Protein AF-A0AA35TFR9-F1 (afdb_monomer)

InterPro domains:
  IPR004839 Aminotransferase, class I/classII, large domain [PF00155] (16-64)
  IPR015421 Pyridoxal phosphate-dependent transferase, major domain [G3DSA:3.40.640.10] (47-66)
  IPR015422 Pyridoxal phosphate-dependent transferase, small domain [G3DSA:3.90.1150.10] (2-46)
  IPR015424 Pyridoxal phosphate-dependent transferase [SSF53383] (2-65)
  IPR050596 Aspartate/prephenate aminotransferase-like [PTHR46383] (1-65)

Solvent-accessible surface area (backbone atoms only — not comparable to full-atom values): 5256 Å² total; per-residue (Å²): 119,68,68,63,55,52,55,51,53,40,46,76,70,71,45,91,72,84,74,88,79,65,90,60,80,94,68,79,81,58,65,70,62,53,52,53,52,52,50,36,55,77,73,61,68,78,69,88,65,55,92,94,46,52,69,68,59,54,52,53,51,51,50,53,47,62,75,69,46,92,77,71,86,85,82,79,84,131

Foldseek 3Di:
DVVVVVLVVCVVVVHPDDDPPPPDDPDDDDPVVVVVVVVCVVVPVPDDDPPVGHPVVVVVVVVVCVVPDPDDPPPDDD

Mean predicted aligned error: 12.57 Å

Sequence (78 aa):
MAVMAEAMRLRAAGENVVDFSAGQPDFDTPSVAREAGIHAIESGYTRYTANPGAPDLRAAVAEATAATSIWTSERATS

Structure (mmCIF, N/CA/C/O backbone):
data_AF-A0AA35TFR9-F1
#
_entry.id   AF-A0AA35TFR9-F1
#
loop_
_atom_site.group_PDB
_atom_site.id
_atom_site.type_symbol
_atom_site.label_atom_id
_atom_site.label_alt_id
_atom_site.label_comp_id
_atom_site.label_asym_id
_atom_site.label_entity_id
_atom_site.label_seq_id
_atom_site.pdbx_PDB_ins_code
_atom_site.Cartn_x
_atom_site.Cartn_y
_atom_site.Cartn_z
_atom_site.occupancy
_atom_site.B_iso_or_equiv
_atom_site.auth_seq_id
_atom_site.auth_comp_id
_atom_site.auth_asym_id
_atom_site.auth_atom_id
_atom_site.pdbx_PDB_model_num
ATOM 1 N N . MET A 1 1 ? -0.395 10.644 -28.992 1.00 56.34 1 MET A N 1
ATOM 2 C CA . MET A 1 1 ? -1.423 9.601 -29.230 1.00 56.34 1 MET A CA 1
ATOM 3 C C . MET A 1 1 ? -1.213 8.762 -30.498 1.00 56.34 1 MET A C 1
ATOM 5 O O . MET A 1 1 ? -1.762 7.675 -30.546 1.00 56.34 1 MET A O 1
ATOM 9 N N . ALA A 1 2 ? -0.414 9.177 -31.494 1.00 63.53 2 ALA A N 1
ATOM 10 C CA . ALA A 1 2 ? -0.228 8.399 -32.734 1.00 63.53 2 ALA A CA 1
ATOM 11 C C . ALA A 1 2 ? 0.633 7.123 -32.579 1.00 63.53 2 ALA A C 1
ATOM 13 O O . ALA A 1 2 ? 0.317 6.092 -33.159 1.00 63.53 2 ALA A O 1
ATOM 14 N N . VAL A 1 3 ? 1.684 7.169 -31.752 1.00 65.94 3 VAL A N 1
ATOM 15 C CA . VAL A 1 3 ? 2.627 6.044 -31.575 1.00 65.94 3 VAL A CA 1
ATOM 16 C C . VAL A 1 3 ? 1.972 4.838 -30.889 1.00 65.94 3 VAL A C 1
ATOM 18 O O . VAL A 1 3 ? 2.199 3.702 -31.287 1.00 65.94 3 VAL A O 1
ATOM 21 N N . MET A 1 4 ? 1.103 5.082 -29.903 1.00 63.31 4 MET A N 1
ATOM 22 C CA . MET A 1 4 ? 0.389 4.020 -29.179 1.00 63.31 4 MET A CA 1
ATOM 23 C C . MET A 1 4 ? -0.582 3.256 -30.087 1.00 63.31 4 MET A C 1
ATOM 25 O O . MET A 1 4 ? -0.663 2.032 -30.015 1.00 63.31 4 MET A O 1
ATOM 29 N N . ALA A 1 5 ? -1.286 3.972 -30.969 1.00 71.56 5 ALA A N 1
ATOM 30 C CA . ALA A 1 5 ? -2.235 3.373 -31.902 1.00 71.56 5 ALA A CA 1
ATOM 31 C C . ALA A 1 5 ? -1.535 2.474 -32.937 1.00 71.56 5 ALA A C 1
ATOM 33 O O . ALA A 1 5 ? -2.008 1.373 -33.212 1.00 71.56 5 ALA A O 1
ATOM 34 N N . GLU A 1 6 ? -0.379 2.898 -33.457 1.00 71.38 6 GLU A N 1
ATOM 35 C CA . GLU A 1 6 ? 0.393 2.086 -34.406 1.00 71.38 6 GLU A CA 1
ATOM 36 C C . GLU A 1 6 ? 1.045 0.868 -33.730 1.00 71.38 6 GLU A C 1
ATOM 38 O O . GLU A 1 6 ? 1.020 -0.230 -34.283 1.00 71.38 6 GLU A O 1
ATOM 43 N N . ALA A 1 7 ? 1.526 1.009 -32.488 1.00 65.12 7 ALA A N 1
ATOM 44 C CA . ALA A 1 7 ? 2.049 -0.115 -31.709 1.00 65.12 7 ALA A CA 1
ATOM 45 C C . ALA A 1 7 ? 0.973 -1.179 -31.407 1.00 65.12 7 ALA A C 1
ATOM 47 O O . ALA A 1 7 ? 1.262 -2.376 -31.424 1.00 65.12 7 ALA A O 1
ATOM 48 N N . MET A 1 8 ? -0.277 -0.764 -31.161 1.00 69.19 8 MET A N 1
ATOM 49 C CA . MET A 1 8 ? -1.414 -1.682 -31.012 1.00 69.19 8 MET A CA 1
ATOM 50 C C . MET A 1 8 ? -1.763 -2.386 -32.330 1.00 69.19 8 MET A C 1
ATOM 52 O O . MET A 1 8 ? -2.017 -3.591 -32.323 1.00 69.19 8 MET A O 1
ATOM 56 N N . ARG A 1 9 ? -1.733 -1.668 -33.463 1.00 74.00 9 ARG A N 1
ATOM 57 C CA . ARG A 1 9 ? -2.005 -2.230 -34.798 1.00 74.00 9 ARG A CA 1
ATOM 58 C C . ARG A 1 9 ? -0.975 -3.290 -35.198 1.00 74.00 9 ARG A C 1
ATOM 60 O O . ARG A 1 9 ? -1.356 -4.345 -35.695 1.00 74.00 9 ARG A O 1
ATOM 67 N N . LEU A 1 10 ? 0.309 -3.028 -34.953 1.00 68.69 10 LEU A N 1
ATOM 68 C CA . LEU A 1 10 ? 1.404 -3.958 -35.245 1.00 68.69 10 LEU A CA 1
ATOM 69 C C . LEU A 1 10 ? 1.356 -5.200 -34.338 1.00 68.69 10 LEU A C 1
ATOM 71 O O . LEU A 1 10 ? 1.464 -6.317 -34.838 1.00 68.69 10 LEU A O 1
ATOM 75 N N . ARG A 1 11 ? 1.059 -5.038 -33.038 1.00 64.88 11 ARG A N 1
ATOM 76 C CA . ARG A 1 11 ? 0.800 -6.183 -32.142 1.00 64.88 11 ARG A CA 1
ATOM 77 C C . ARG A 1 11 ? -0.374 -7.044 -32.605 1.00 64.88 11 ARG A C 1
ATOM 79 O O . ARG A 1 11 ? -0.267 -8.266 -32.598 1.00 64.88 11 ARG A O 1
ATOM 86 N N . ALA A 1 12 ? -1.474 -6.426 -33.039 1.00 69.38 12 ALA A N 1
ATOM 87 C CA . ALA A 1 12 ? -2.635 -7.149 -33.564 1.00 69.38 12 ALA A CA 1
ATOM 88 C C . ALA A 1 12 ? -2.337 -7.886 -34.886 1.00 69.38 12 ALA A C 1
ATOM 90 O O . ALA A 1 12 ? -2.973 -8.894 -35.179 1.00 69.38 12 ALA A O 1
ATOM 91 N N . ALA A 1 13 ? -1.357 -7.410 -35.661 1.00 76.69 13 ALA A N 1
ATOM 92 C CA . ALA A 1 13 ? -0.875 -8.055 -36.882 1.00 76.69 13 ALA A CA 1
ATOM 93 C C . ALA A 1 13 ? 0.129 -9.202 -36.627 1.00 76.69 13 ALA A C 1
ATOM 95 O O . ALA A 1 13 ? 0.596 -9.815 -37.583 1.00 76.69 13 ALA A O 1
ATOM 96 N N . GLY A 1 14 ? 0.451 -9.509 -35.363 1.00 67.06 14 GLY A N 1
ATOM 97 C CA . GLY A 1 14 ? 1.386 -10.578 -34.991 1.00 67.06 14 GLY A CA 1
ATOM 98 C C . GLY A 1 14 ? 2.866 -10.191 -35.086 1.00 67.06 14 GLY A C 1
ATOM 99 O O . GLY A 1 14 ? 3.729 -11.057 -34.957 1.00 67.06 14 GLY A O 1
ATOM 100 N N . GLU A 1 15 ? 3.172 -8.908 -35.295 1.00 65.12 15 GLU A N 1
ATOM 101 C CA . GLU A 1 15 ? 4.540 -8.384 -35.287 1.00 65.12 15 GLU A CA 1
ATOM 102 C C . GLU A 1 15 ? 5.054 -8.281 -33.843 1.00 65.12 15 GLU A C 1
ATOM 104 O O . GLU A 1 15 ? 4.349 -7.827 -32.933 1.00 65.12 15 GLU A O 1
ATOM 109 N N . ASN A 1 16 ? 6.302 -8.698 -33.617 1.00 53.28 16 ASN A N 1
ATOM 110 C CA . ASN A 1 16 ? 6.911 -8.723 -32.288 1.00 53.28 16 ASN A CA 1
ATOM 111 C C . ASN A 1 16 ? 7.384 -7.316 -31.878 1.00 53.28 16 ASN A C 1
ATOM 113 O O . ASN A 1 16 ? 8.549 -6.955 -32.040 1.00 53.28 16 ASN A O 1
ATOM 117 N N . VAL A 1 17 ? 6.453 -6.492 -31.392 1.00 62.44 17 VAL A N 1
ATOM 118 C CA . VAL A 1 17 ? 6.721 -5.109 -30.973 1.00 62.44 17 VAL A CA 1
ATOM 119 C C . VAL A 1 17 ? 7.156 -5.069 -29.511 1.00 62.44 17 VAL A C 1
ATOM 121 O O . VAL A 1 17 ? 6.341 -5.248 -28.601 1.00 62.44 17 VAL A O 1
ATOM 124 N N . VAL A 1 18 ? 8.435 -4.768 -29.289 1.00 61.84 18 VAL A N 1
ATOM 125 C CA . VAL A 1 18 ? 8.983 -4.468 -27.961 1.00 61.84 18 VAL A CA 1
ATOM 126 C C . VAL A 1 18 ? 8.667 -3.014 -27.621 1.00 61.84 18 VAL A C 1
ATOM 128 O O . VAL A 1 18 ? 9.112 -2.089 -28.299 1.00 61.84 18 VAL A O 1
ATOM 131 N N . ASP A 1 19 ? 7.850 -2.816 -26.591 1.00 60.09 19 ASP A N 1
ATOM 132 C CA . ASP A 1 19 ? 7.373 -1.499 -26.181 1.00 60.09 19 ASP A CA 1
ATOM 133 C C . ASP A 1 19 ? 8.221 -0.940 -25.042 1.00 60.09 19 ASP A C 1
ATOM 135 O O . ASP A 1 19 ? 8.084 -1.339 -23.890 1.00 60.09 19 ASP A O 1
ATOM 139 N N . PHE A 1 20 ? 9.092 0.007 -25.381 1.00 62.38 20 PHE A N 1
ATOM 140 C CA . PHE A 1 20 ? 9.929 0.738 -24.427 1.00 62.38 20 PHE A CA 1
ATOM 141 C C . PHE A 1 20 ? 9.253 2.000 -23.868 1.00 62.38 20 PHE A C 1
ATOM 143 O O . PHE A 1 20 ? 9.896 2.787 -23.178 1.00 62.38 20 PHE A O 1
ATOM 150 N N . SER A 1 21 ? 7.980 2.242 -24.193 1.00 63.78 21 SER A N 1
ATOM 151 C CA . SER A 1 21 ? 7.226 3.401 -23.700 1.00 63.78 21 SER A CA 1
ATOM 152 C C . SER A 1 21 ? 6.409 3.101 -22.442 1.00 63.78 21 SER A C 1
ATOM 154 O O . SER A 1 21 ? 5.865 4.022 -21.828 1.00 63.78 21 SER A O 1
ATOM 156 N N . ALA A 1 22 ? 6.336 1.829 -22.038 1.00 62.34 22 ALA A N 1
ATOM 157 C CA . ALA A 1 22 ? 5.676 1.421 -20.812 1.00 62.34 22 ALA A CA 1
ATOM 158 C C . ALA A 1 22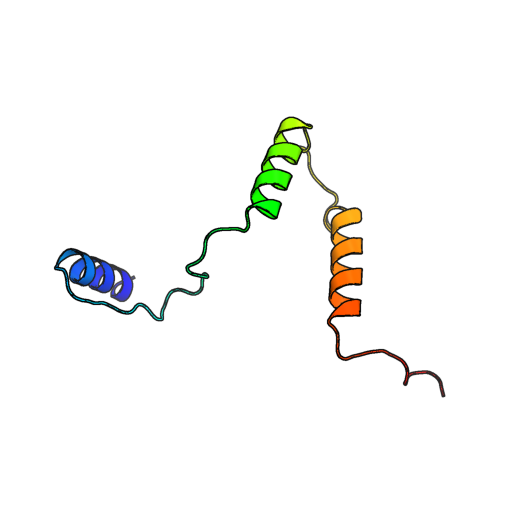 ? 6.469 1.929 -19.595 1.00 62.34 22 ALA A C 1
ATOM 160 O O . ALA A 1 22 ? 7.477 1.358 -19.196 1.00 62.34 22 ALA A O 1
ATOM 161 N N . GLY A 1 23 ? 6.005 3.028 -18.997 1.00 69.06 23 GLY A N 1
ATOM 162 C CA . GLY A 1 23 ? 6.531 3.562 -17.733 1.00 69.06 23 GLY A CA 1
ATOM 163 C C . GLY A 1 23 ? 6.016 2.835 -16.485 1.00 69.06 2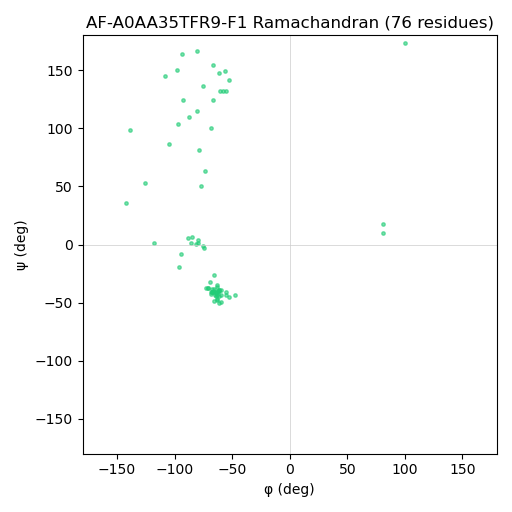3 GLY A C 1
ATOM 164 O O . GLY A 1 23 ? 6.301 3.266 -15.371 1.00 69.06 23 GLY A O 1
ATOM 165 N N . GLN A 1 24 ? 5.231 1.770 -16.664 1.00 70.75 24 GLN A N 1
ATOM 166 C CA . GLN A 1 24 ? 4.743 0.903 -15.596 1.00 70.75 24 GLN A CA 1
ATOM 167 C C . GLN A 1 24 ? 5.468 -0.445 -15.664 1.00 70.75 24 GLN A C 1
ATOM 169 O O . GLN A 1 24 ? 5.748 -0.911 -16.772 1.00 70.75 24 GLN A O 1
ATOM 174 N N . PRO A 1 25 ? 5.755 -1.081 -14.521 1.00 73.56 25 PRO A N 1
ATOM 175 C CA . PRO A 1 25 ? 6.306 -2.425 -14.527 1.00 73.56 25 PRO A CA 1
ATOM 176 C C . PRO A 1 25 ? 5.345 -3.425 -15.184 1.00 73.56 25 PRO A C 1
ATOM 178 O O . PRO A 1 25 ? 4.128 -3.274 -15.098 1.00 73.56 25 PRO A O 1
ATOM 181 N N . ASP A 1 26 ? 5.899 -4.442 -15.838 1.00 78.44 26 ASP A N 1
ATOM 182 C CA . ASP A 1 26 ? 5.172 -5.507 -16.540 1.00 78.44 26 ASP A CA 1
ATOM 183 C C . ASP A 1 26 ? 4.755 -6.675 -15.627 1.00 78.44 26 ASP A C 1
ATOM 185 O O . ASP A 1 26 ? 4.144 -7.638 -16.089 1.00 78.44 26 ASP A O 1
ATOM 189 N N . PHE A 1 27 ? 5.065 -6.591 -14.331 1.00 79.25 27 PHE A N 1
ATOM 190 C CA . PHE A 1 27 ? 4.703 -7.585 -13.328 1.00 79.25 27 PHE A CA 1
ATOM 191 C C . PHE A 1 27 ? 3.442 -7.203 -12.549 1.00 79.25 27 PHE A C 1
ATOM 193 O O . PHE A 1 27 ? 3.158 -6.032 -12.285 1.00 79.25 27 PHE A O 1
ATOM 200 N N . ASP A 1 28 ? 2.716 -8.229 -12.111 1.00 83.81 28 ASP A N 1
ATOM 201 C CA . ASP A 1 28 ? 1.549 -8.062 -11.254 1.00 83.81 28 ASP A CA 1
ATOM 202 C C . ASP A 1 28 ? 1.925 -7.534 -9.864 1.00 83.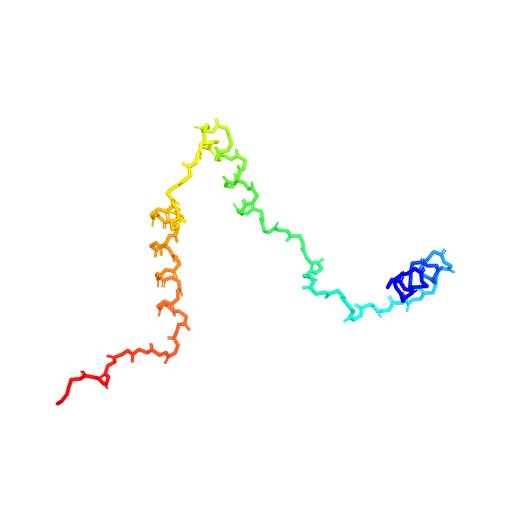81 28 ASP A C 1
ATOM 204 O O . ASP A 1 28 ? 3.015 -7.762 -9.336 1.00 83.81 28 ASP A O 1
ATOM 208 N N . THR A 1 29 ? 0.971 -6.859 -9.219 1.00 86.75 29 THR A N 1
ATOM 209 C CA . THR A 1 29 ? 1.131 -6.421 -7.826 1.00 86.75 29 THR A CA 1
ATOM 210 C C . THR A 1 29 ? 1.401 -7.629 -6.912 1.00 86.75 29 THR A C 1
ATOM 212 O O . THR A 1 29 ? 0.636 -8.598 -6.970 1.00 86.75 29 THR A O 1
ATOM 215 N N . PRO A 1 30 ? 2.416 -7.577 -6.023 1.00 91.31 30 PRO A N 1
ATOM 216 C CA . PRO A 1 30 ? 2.738 -8.680 -5.118 1.00 91.31 30 PRO A CA 1
ATOM 217 C C . PRO A 1 30 ? 1.532 -9.169 -4.303 1.00 91.31 30 PRO A C 1
ATOM 219 O O . PRO A 1 30 ? 0.728 -8.363 -3.823 1.00 91.31 30 PRO A O 1
ATOM 222 N N . SER A 1 31 ? 1.428 -10.487 -4.093 1.00 92.12 31 SER A N 1
ATOM 223 C CA . SER A 1 31 ? 0.295 -11.117 -3.391 1.00 92.12 31 SER A CA 1
ATOM 224 C C . SER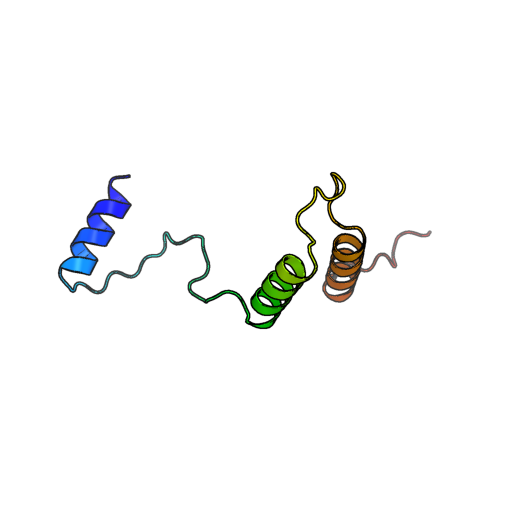 A 1 31 ? 0.064 -10.538 -1.996 1.00 92.12 31 SER A C 1
ATOM 226 O O . SER A 1 31 ? -1.072 -10.232 -1.653 1.00 92.12 31 SER A O 1
ATOM 228 N N . VAL A 1 32 ? 1.141 -10.279 -1.249 1.00 93.31 32 VAL A N 1
ATOM 229 C CA . VAL A 1 32 ? 1.101 -9.690 0.100 1.00 93.31 32 VAL A CA 1
ATOM 230 C C . VAL A 1 32 ? 0.352 -8.354 0.117 1.00 93.31 32 VAL A C 1
ATOM 232 O O . VAL A 1 32 ? -0.484 -8.117 0.985 1.00 93.31 32 VAL A O 1
ATOM 235 N N . ALA A 1 33 ? 0.604 -7.485 -0.867 1.00 91.44 33 ALA A N 1
ATOM 236 C CA . ALA A 1 33 ? -0.070 -6.192 -0.962 1.00 91.44 33 ALA A CA 1
ATOM 237 C C . ALA A 1 33 ? -1.544 -6.349 -1.362 1.00 91.44 33 ALA A C 1
ATOM 239 O O . ALA A 1 33 ? -2.410 -5.645 -0.840 1.00 91.44 33 ALA A O 1
ATOM 240 N N . ARG A 1 34 ? -1.844 -7.300 -2.257 1.00 93.06 34 ARG A N 1
ATOM 241 C CA . ARG A 1 34 ? -3.223 -7.604 -2.661 1.00 93.06 34 ARG A CA 1
ATOM 242 C C . ARG A 1 34 ? -4.054 -8.125 -1.487 1.00 93.06 34 ARG A C 1
ATOM 244 O O . ARG A 1 34 ? -5.163 -7.647 -1.275 1.00 93.06 34 ARG A O 1
ATOM 251 N N . GLU A 1 35 ? -3.518 -9.073 -0.725 1.00 96.06 35 GLU A N 1
ATOM 252 C CA . GLU A 1 35 ? -4.180 -9.672 0.440 1.00 96.06 35 GLU A CA 1
ATOM 253 C C . GLU A 1 35 ? -4.416 -8.641 1.548 1.00 96.06 35 GLU A C 1
ATOM 255 O O . GLU A 1 35 ? -5.529 -8.540 2.062 1.00 96.06 35 GLU A O 1
ATOM 260 N N . ALA A 1 36 ? -3.415 -7.807 1.852 1.00 92.81 36 ALA A N 1
ATOM 261 C CA . ALA A 1 36 ? -3.565 -6.715 2.813 1.00 92.81 36 ALA A CA 1
ATOM 262 C C . ALA A 1 36 ? -4.661 -5.717 2.395 1.00 92.81 36 ALA A C 1
ATOM 264 O O . ALA A 1 36 ? -5.436 -5.261 3.236 1.00 92.81 36 ALA A O 1
ATOM 265 N N . GLY A 1 37 ? -4.767 -5.410 1.097 1.00 92.88 37 GLY A N 1
ATOM 266 C CA . GLY A 1 37 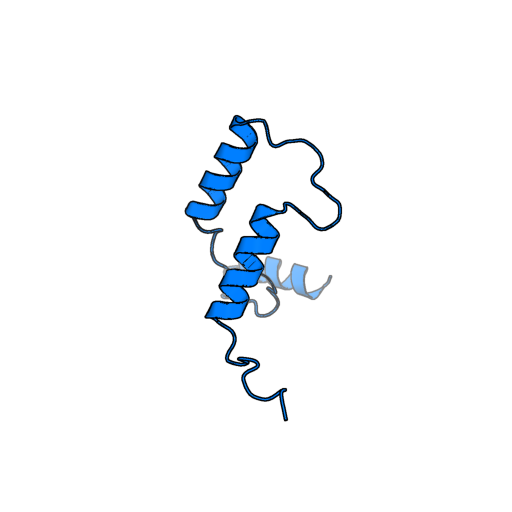? -5.826 -4.555 0.559 1.00 92.88 37 GLY A CA 1
ATOM 267 C C . GLY A 1 37 ? -7.223 -5.164 0.706 1.00 92.88 37 GLY A C 1
ATOM 268 O O . GLY A 1 37 ? -8.147 -4.473 1.132 1.00 92.88 37 GLY A O 1
ATOM 269 N N . ILE A 1 38 ? -7.374 -6.460 0.412 1.00 95.69 38 ILE A N 1
ATOM 270 C CA . ILE A 1 38 ? -8.639 -7.186 0.616 1.00 95.69 38 ILE A CA 1
ATOM 271 C C . ILE A 1 38 ? -9.034 -7.134 2.093 1.00 95.69 38 ILE A C 1
ATOM 273 O O . ILE A 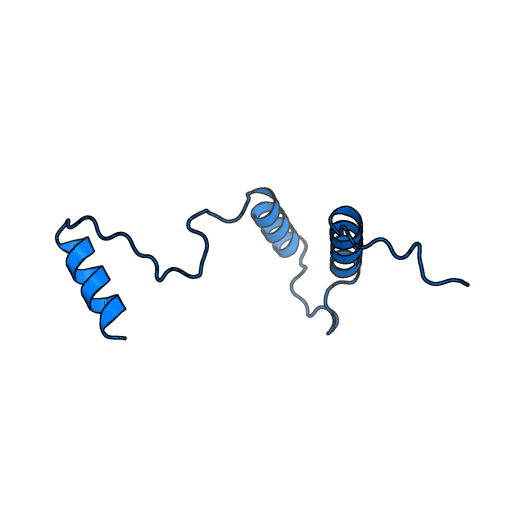1 38 ? -10.144 -6.717 2.419 1.00 95.69 38 ILE A O 1
ATOM 277 N N . HIS A 1 39 ? -8.099 -7.451 2.989 1.00 95.69 39 HIS A N 1
ATOM 278 C CA . HIS A 1 39 ? -8.348 -7.426 4.425 1.00 95.69 39 HIS A CA 1
ATOM 279 C C . HIS A 1 39 ? -8.724 -6.027 4.940 1.00 95.69 39 HIS A C 1
ATOM 281 O O . HIS A 1 39 ? -9.612 -5.886 5.782 1.00 95.69 39 HIS A O 1
ATOM 287 N N . ALA A 1 40 ? -8.093 -4.969 4.422 1.00 92.06 40 ALA A N 1
ATOM 288 C CA . ALA A 1 40 ? -8.429 -3.591 4.776 1.00 92.06 40 ALA A CA 1
ATOM 289 C C . ALA A 1 40 ? -9.876 -3.237 4.386 1.00 92.06 40 ALA A C 1
ATOM 291 O O . ALA A 1 40 ? -10.599 -2.608 5.160 1.00 92.06 40 ALA A O 1
ATOM 292 N N . ILE A 1 41 ? -10.332 -3.686 3.215 1.00 94.56 41 ILE A N 1
ATOM 293 C CA . ILE A 1 41 ? -11.720 -3.493 2.777 1.00 94.56 41 ILE A CA 1
ATOM 294 C C . ILE A 1 41 ? -12.683 -4.276 3.680 1.00 94.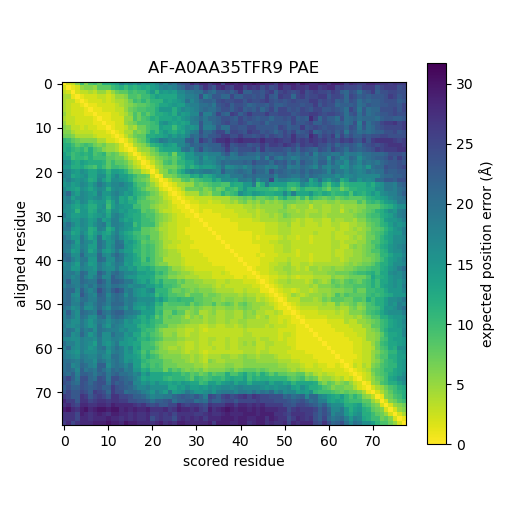56 41 ILE A C 1
ATOM 296 O O . ILE A 1 41 ? -13.651 -3.700 4.178 1.00 94.56 41 ILE A O 1
ATOM 300 N N . GLU A 1 42 ? -12.406 -5.558 3.933 1.00 95.75 42 GLU A N 1
ATOM 301 C CA . GLU A 1 42 ? -13.250 -6.434 4.761 1.00 95.75 42 GLU A CA 1
ATOM 302 C C . GLU A 1 42 ? -13.356 -5.960 6.218 1.00 95.75 42 GLU A C 1
ATOM 304 O O . GLU A 1 42 ? -14.416 -6.062 6.834 1.00 95.75 42 GLU A O 1
ATOM 309 N N . SER A 1 43 ? -12.284 -5.379 6.760 1.00 93.62 43 SER A N 1
ATOM 310 C CA . SER A 1 43 ? -12.245 -4.795 8.109 1.00 93.62 43 SER A CA 1
ATOM 311 C C . SER A 1 43 ? -12.869 -3.395 8.199 1.00 93.62 43 SER A C 1
ATOM 313 O O . SER A 1 43 ? -12.911 -2.797 9.276 1.00 93.62 43 SER A O 1
ATOM 315 N N . GLY A 1 44 ? -13.394 -2.861 7.091 1.00 90.62 44 GLY A N 1
ATOM 316 C CA . GLY A 1 44 ? -14.097 -1.580 7.064 1.00 90.62 44 GLY A CA 1
ATOM 317 C C . GLY A 1 44 ? -13.181 -0.355 7.019 1.00 90.62 44 GLY A C 1
ATOM 318 O O . GLY A 1 44 ? -13.650 0.759 7.276 1.00 90.62 44 GLY A O 1
ATOM 319 N N . TYR A 1 45 ? -11.908 -0.519 6.645 1.00 88.62 45 TYR A N 1
ATOM 320 C CA . TYR A 1 45 ? -10.933 0.560 6.453 1.00 88.62 45 TYR A CA 1
ATOM 321 C C . TYR A 1 45 ? -11.214 1.353 5.159 1.00 88.62 45 TYR A C 1
ATOM 323 O O . TYR A 1 45 ? -10.448 1.362 4.201 1.00 88.62 45 TYR A O 1
ATOM 331 N N . THR A 1 46 ? -12.376 2.007 5.117 1.00 87.94 46 THR A N 1
ATOM 332 C CA . THR A 1 46 ? -12.953 2.673 3.929 1.00 87.94 46 THR A CA 1
ATOM 333 C C . THR A 1 46 ? -13.131 4.181 4.113 1.00 87.94 46 THR A C 1
ATOM 335 O O . THR A 1 46 ? -13.646 4.875 3.236 1.00 87.94 46 THR A O 1
ATOM 338 N N . ARG A 1 47 ? -12.730 4.705 5.275 1.00 87.69 47 ARG A N 1
ATOM 339 C CA . ARG A 1 47 ? -12.852 6.122 5.636 1.00 87.69 47 ARG A CA 1
ATOM 340 C C . ARG A 1 47 ? -11.574 6.882 5.300 1.00 87.69 47 ARG A C 1
ATOM 342 O O . ARG A 1 47 ? -10.513 6.291 5.117 1.00 87.69 47 ARG A O 1
ATOM 349 N N . TYR A 1 48 ? -11.682 8.208 5.264 1.00 87.44 48 TYR A N 1
ATOM 350 C CA . TYR A 1 48 ? -10.533 9.081 5.059 1.00 87.44 48 TYR A CA 1
ATOM 351 C C . TYR A 1 48 ? -9.433 8.815 6.087 1.00 87.44 48 TYR A C 1
ATOM 353 O O . TYR A 1 48 ? -9.681 8.775 7.294 1.00 87.44 48 TYR A O 1
ATOM 361 N N . THR A 1 49 ? -8.207 8.682 5.594 1.00 84.19 49 THR A N 1
ATOM 362 C CA . THR A 1 49 ? -7.008 8.738 6.424 1.00 84.19 49 THR A CA 1
ATOM 363 C C . THR A 1 49 ? -6.645 10.192 6.715 1.00 84.19 49 THR A C 1
ATOM 365 O O . THR A 1 49 ? -7.133 11.116 6.062 1.00 84.19 49 THR A O 1
ATOM 368 N N . ALA A 1 50 ? -5.744 10.414 7.671 1.00 85.44 50 ALA A N 1
ATOM 369 C CA . ALA A 1 50 ? -5.153 11.734 7.864 1.00 85.44 50 ALA A CA 1
ATOM 370 C C . ALA A 1 50 ? -4.482 12.226 6.562 1.00 85.44 50 ALA A C 1
ATOM 372 O O . ALA A 1 50 ? -3.950 11.416 5.803 1.00 85.44 50 ALA A O 1
ATOM 373 N N . ASN A 1 51 ? -4.459 13.545 6.335 1.00 86.06 51 ASN A N 1
ATOM 374 C CA . ASN A 1 51 ? -3.814 14.170 5.168 1.00 86.06 51 ASN A CA 1
ATOM 375 C C . ASN A 1 51 ? -2.388 13.669 4.865 1.00 86.06 51 ASN A C 1
ATOM 377 O O . ASN A 1 51 ? -2.099 13.427 3.697 1.00 86.06 51 ASN A O 1
ATOM 381 N N . PRO A 1 52 ? -1.487 13.488 5.853 1.00 85.50 52 PRO A N 1
ATOM 382 C CA . PRO A 1 52 ? -0.146 12.972 5.573 1.00 85.50 52 PRO A CA 1
ATOM 383 C C . PRO A 1 52 ? -0.102 11.458 5.287 1.00 85.50 52 PRO A C 1
ATOM 385 O O . PRO A 1 52 ? 0.977 10.928 5.043 1.00 85.50 52 PRO A O 1
ATOM 388 N N . GLY A 1 53 ? -1.232 10.750 5.345 1.00 87.06 53 GLY A N 1
ATOM 389 C CA . GLY A 1 53 ? -1.325 9.293 5.254 1.00 87.06 53 GLY A CA 1
ATOM 390 C C . GLY A 1 53 ? -1.483 8.611 6.617 1.00 87.06 53 GLY A C 1
ATOM 391 O O . GLY A 1 53 ? -1.416 9.245 7.676 1.00 87.06 53 GLY A O 1
ATOM 392 N N . ALA A 1 54 ? -1.711 7.296 6.590 1.00 87.75 54 ALA A N 1
ATOM 393 C CA . ALA A 1 54 ? -1.846 6.485 7.798 1.00 87.75 54 ALA A CA 1
ATOM 394 C C . ALA A 1 54 ? -0.555 6.549 8.648 1.00 87.75 54 ALA A C 1
ATOM 396 O O . ALA A 1 54 ? 0.537 6.401 8.091 1.00 87.75 54 ALA A O 1
ATOM 397 N N . PRO A 1 55 ? -0.636 6.781 9.974 1.00 88.62 55 PRO A N 1
ATOM 398 C CA . PRO A 1 55 ? 0.540 6.851 10.845 1.00 88.62 55 PRO A CA 1
ATOM 399 C C . PRO A 1 55 ? 1.463 5.635 10.723 1.00 88.62 55 PRO A C 1
ATOM 401 O O . PRO A 1 55 ? 2.666 5.816 10.552 1.00 88.62 55 PRO A O 1
ATOM 404 N N . ASP A 1 56 ? 0.888 4.435 10.706 1.00 89.25 56 ASP A N 1
ATOM 405 C CA . ASP A 1 56 ? 1.637 3.176 10.658 1.00 89.25 56 ASP A CA 1
ATOM 406 C C . ASP A 1 56 ? 2.394 3.016 9.335 1.00 89.25 56 ASP A C 1
ATOM 408 O O . ASP A 1 56 ? 3.554 2.612 9.322 1.00 89.25 56 ASP A O 1
ATOM 412 N N . LEU A 1 57 ? 1.785 3.435 8.219 1.00 89.75 57 LEU A N 1
ATOM 413 C CA . LEU A 1 57 ? 2.443 3.430 6.912 1.00 89.75 57 LEU A CA 1
ATOM 414 C C . LEU A 1 57 ? 3.645 4.380 6.892 1.00 89.75 57 LEU A C 1
ATOM 416 O O . LEU A 1 57 ? 4.700 4.035 6.367 1.00 89.75 57 LEU A O 1
ATOM 420 N N . ARG A 1 58 ? 3.509 5.573 7.481 1.00 89.88 58 ARG A N 1
ATOM 421 C CA . ARG A 1 58 ? 4.622 6.530 7.558 1.00 89.88 58 ARG A CA 1
ATOM 422 C C . ARG A 1 58 ? 5.773 5.987 8.399 1.00 89.88 58 ARG A C 1
ATOM 424 O O . ARG A 1 58 ? 6.923 6.164 8.009 1.00 89.88 58 ARG A O 1
ATOM 431 N N . ALA A 1 59 ? 5.470 5.325 9.515 1.00 91.25 59 ALA A N 1
ATOM 432 C CA . ALA A 1 59 ? 6.479 4.684 10.352 1.00 91.25 59 ALA A CA 1
ATOM 433 C C . ALA A 1 59 ? 7.205 3.561 9.593 1.00 91.25 59 ALA A C 1
ATOM 435 O O . ALA A 1 59 ? 8.432 3.567 9.541 1.00 91.25 59 ALA A O 1
ATOM 436 N N . ALA A 1 60 ? 6.460 2.677 8.918 1.00 91.00 60 ALA A N 1
ATOM 437 C CA . ALA A 1 60 ? 7.030 1.589 8.124 1.00 91.00 60 ALA A CA 1
ATOM 438 C C . ALA A 1 60 ? 7.914 2.098 6.972 1.00 91.00 60 ALA A C 1
ATOM 440 O O . ALA A 1 60 ? 8.984 1.552 6.716 1.00 91.00 60 ALA A O 1
ATOM 441 N N . VAL A 1 61 ? 7.509 3.177 6.292 1.00 89.69 61 VAL A N 1
ATOM 442 C CA . VAL A 1 61 ? 8.322 3.798 5.232 1.00 89.69 61 VAL A CA 1
ATOM 443 C C . VAL A 1 61 ? 9.584 4.441 5.803 1.00 89.69 61 VAL A C 1
ATOM 445 O O . VAL A 1 61 ? 10.648 4.318 5.197 1.00 89.69 61 VAL A O 1
ATOM 448 N N . ALA A 1 62 ? 9.494 5.112 6.955 1.00 89.44 62 ALA A N 1
ATOM 449 C CA . ALA A 1 62 ? 10.661 5.690 7.617 1.00 89.44 62 ALA A CA 1
ATOM 450 C C . ALA A 1 62 ? 11.672 4.602 8.011 1.00 89.44 62 ALA A C 1
ATOM 452 O O . ALA A 1 62 ? 12.860 4.750 7.731 1.00 89.44 62 ALA A O 1
ATOM 453 N N . GLU A 1 63 ? 11.196 3.490 8.575 1.00 90.25 63 GLU A N 1
ATOM 454 C CA . GLU A 1 63 ? 12.016 2.322 8.906 1.00 90.25 63 GLU A CA 1
ATOM 455 C C . GLU A 1 63 ? 12.656 1.699 7.657 1.00 90.25 63 GLU A C 1
ATOM 457 O O . GLU A 1 63 ? 13.873 1.530 7.607 1.00 90.25 63 GLU A O 1
ATOM 462 N N . ALA A 1 64 ? 11.869 1.434 6.610 1.00 88.44 64 ALA A N 1
ATOM 463 C CA . ALA A 1 64 ? 12.369 0.847 5.366 1.00 88.44 64 ALA A CA 1
ATOM 464 C C . ALA A 1 64 ? 13.410 1.743 4.675 1.00 88.44 64 ALA A C 1
ATOM 466 O O . ALA A 1 64 ? 14.424 1.261 4.160 1.00 88.44 64 ALA A O 1
ATOM 467 N N . THR A 1 65 ? 13.180 3.059 4.693 1.00 85.31 65 THR A N 1
ATOM 468 C CA . THR A 1 65 ? 14.115 4.042 4.136 1.00 85.31 65 THR A CA 1
ATOM 469 C C . THR A 1 65 ? 15.389 4.098 4.967 1.00 85.31 65 THR A C 1
ATOM 471 O O . THR A 1 65 ? 16.469 4.100 4.391 1.00 85.31 65 THR A O 1
ATOM 474 N N . ALA A 1 66 ? 15.300 4.081 6.299 1.00 86.12 66 ALA A N 1
ATOM 475 C CA . ALA A 1 66 ? 16.471 4.045 7.171 1.00 86.12 66 ALA A CA 1
ATOM 476 C C . ALA A 1 66 ? 17.303 2.767 6.972 1.00 86.12 66 ALA A C 1
ATOM 478 O O . ALA A 1 66 ? 18.526 2.845 6.917 1.00 86.12 66 ALA A O 1
ATOM 479 N N . ALA A 1 67 ? 16.651 1.614 6.799 1.00 82.25 67 ALA A N 1
ATOM 480 C CA . ALA A 1 67 ? 17.319 0.333 6.569 1.00 82.25 67 ALA A CA 1
ATOM 481 C C . ALA A 1 67 ? 18.014 0.242 5.198 1.00 82.25 67 ALA A C 1
ATOM 483 O O . ALA A 1 67 ? 19.032 -0.432 5.065 1.00 82.25 67 ALA A O 1
ATOM 484 N N . THR A 1 68 ? 17.467 0.911 4.178 1.00 80.06 68 THR A N 1
ATOM 485 C CA . THR A 1 68 ? 17.985 0.861 2.795 1.00 80.06 68 THR A CA 1
ATOM 486 C C . THR A 1 68 ? 18.909 2.040 2.471 1.00 80.06 68 THR A C 1
ATOM 488 O O . THR A 1 68 ? 19.691 1.989 1.521 1.00 80.06 68 THR A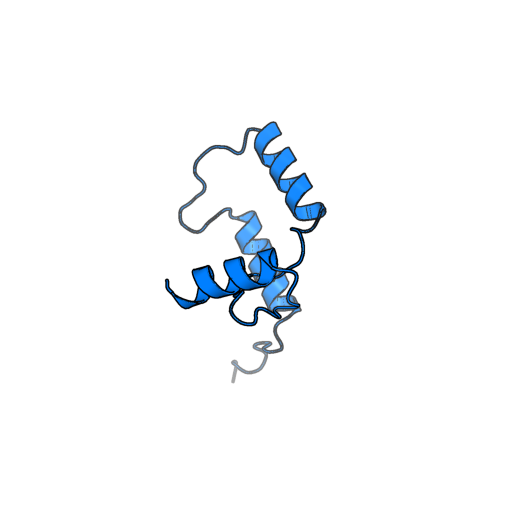 O 1
ATOM 491 N N . SER A 1 69 ? 18.829 3.126 3.242 1.00 74.94 69 SER A N 1
ATOM 492 C CA . SER A 1 69 ? 19.640 4.321 3.042 1.00 74.94 69 SER A CA 1
ATOM 493 C C . SER A 1 69 ? 21.112 4.025 3.317 1.00 74.94 69 SER A C 1
ATOM 495 O O . SER A 1 69 ? 21.500 3.644 4.416 1.00 74.94 69 SER A O 1
ATOM 497 N N . ILE A 1 70 ? 21.956 4.312 2.329 1.00 70.19 70 ILE A N 1
ATOM 498 C CA . ILE A 1 70 ? 23.417 4.396 2.494 1.00 70.19 70 ILE A CA 1
ATOM 499 C C . ILE A 1 70 ? 23.856 5.676 3.227 1.00 70.19 70 ILE A C 1
ATOM 501 O O . ILE A 1 70 ? 25.045 5.905 3.436 1.00 70.19 70 ILE A O 1
ATOM 505 N N . TRP A 1 71 ? 22.903 6.548 3.561 1.00 60.69 71 TRP A N 1
ATOM 506 C CA . TRP A 1 71 ? 23.117 7.827 4.222 1.00 60.69 71 TRP A CA 1
ATOM 507 C C . TRP A 1 71 ? 22.698 7.706 5.691 1.00 60.69 71 TRP A C 1
ATOM 509 O O . TRP A 1 71 ? 21.557 7.991 6.058 1.00 60.69 71 TRP A O 1
ATOM 519 N N . THR A 1 72 ? 23.623 7.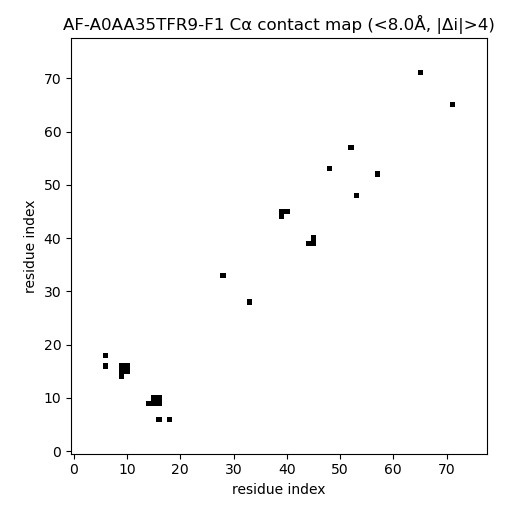248 6.533 1.00 63.91 72 THR A N 1
ATOM 520 C CA . THR A 1 72 ? 23.504 7.277 7.997 1.00 63.91 72 THR A CA 1
ATOM 521 C C . THR A 1 72 ? 24.140 8.563 8.520 1.00 63.91 72 THR A C 1
ATOM 523 O O . THR A 1 72 ? 25.301 8.864 8.241 1.00 63.91 72 THR A O 1
ATOM 526 N N . SER A 1 73 ? 23.379 9.358 9.272 1.00 63.91 73 SER A N 1
ATOM 527 C CA . SER A 1 73 ? 23.785 10.676 9.775 1.00 63.91 73 SER A CA 1
ATOM 528 C C . SER A 1 73 ? 24.739 10.606 10.980 1.00 63.91 73 SER A C 1
ATOM 530 O O . SER A 1 73 ? 24.514 11.269 11.987 1.00 63.91 73 SER A O 1
ATOM 532 N N . GLU A 1 74 ? 25.821 9.831 10.891 1.00 58.06 74 GLU A N 1
ATOM 533 C CA . GLU A 1 74 ? 26.866 9.765 11.930 1.00 58.06 74 GLU A CA 1
ATOM 534 C C . GLU A 1 74 ? 27.933 10.875 11.805 1.00 58.06 74 GLU A C 1
ATOM 536 O O . GLU A 1 74 ? 28.906 10.902 12.552 1.00 58.06 74 GLU A O 1
ATOM 541 N N . ARG A 1 75 ? 27.769 11.844 10.892 1.00 55.06 75 ARG A N 1
ATOM 542 C CA . ARG A 1 75 ? 28.700 12.981 10.719 1.00 55.06 75 ARG A CA 1
ATOM 543 C C . ARG A 1 75 ? 28.022 14.349 10.786 1.00 55.06 75 ARG A C 1
ATOM 545 O O . ARG A 1 75 ? 28.183 15.161 9.881 1.00 55.06 75 ARG A O 1
ATOM 552 N N . ALA A 1 76 ? 27.262 14.615 11.845 1.00 51.34 76 ALA A N 1
ATOM 553 C CA . ALA A 1 76 ? 26.710 15.954 12.084 1.00 51.34 76 ALA A CA 1
ATOM 554 C C . ALA A 1 76 ? 26.686 16.362 13.567 1.00 51.34 76 ALA A C 1
ATOM 556 O O . ALA A 1 76 ? 25.787 17.072 14.003 1.00 51.34 76 ALA A O 1
ATOM 557 N N . THR A 1 77 ? 27.692 15.950 14.337 1.00 51.78 77 THR A N 1
ATOM 558 C CA . THR A 1 77 ? 28.012 16.596 15.616 1.00 51.78 77 THR A CA 1
ATOM 559 C C . THR A 1 77 ? 29.519 16.721 15.737 1.00 51.78 77 THR A C 1
ATOM 561 O O . THR A 1 77 ? 30.203 15.760 16.082 1.00 51.78 77 THR A O 1
ATOM 564 N N . SER A 1 78 ? 30.016 17.912 15.414 1.00 41.91 78 SER A N 1
ATOM 565 C CA . SER A 1 78 ? 31.266 18.459 15.924 1.00 41.91 78 SER A CA 1
ATOM 566 C C . SER A 1 78 ? 31.131 19.967 16.053 1.00 41.91 78 SER A C 1
ATOM 568 O O . SER A 1 78 ? 30.325 20.546 15.289 1.00 41.91 78 SER A O 1
#

Secondary structure (DSSP, 8-state):
-HHHHHHHHHHHTT-----TT--S-SSPPPHHHHHHHHHHHHTT--SPPPTT--HHHHHHHHHHHHHH-S----S---

pLDDT: mean 77.84, std 13.73, range [41.91, 96.06]

Organism: Geodia barretti (NCBI:txid519541)

Radius of gyration: 21.34 Å; Cα contacts (8 Å, |Δi|>4): 14; chains: 1; bounding box: 45×30×53 Å

Nearest PDB structures (foldseek):
  2z61-assembly1_A-2  TM=8.432E-01  e=9.363E-03  unclassified